Protein AF-A0A7S3RLV8-F1 (afdb_monomer_lite)

pLDDT: mean 79.57, std 14.49, range [38.06, 97.38]

Organism: NCBI:txid141414

InterPro domains:
  IPR050710 Band 7/mec-2 domain-containing protein [PTHR43327] (5-121)

Structure (mmCIF, N/CA/C/O backbone):
data_AF-A0A7S3RLV8-F1
#
_entry.id   AF-A0A7S3RLV8-F1
#
loop_
_atom_site.group_PDB
_atom_site.id
_atom_site.type_symbol
_atom_site.label_atom_id
_atom_site.label_alt_id
_atom_site.label_comp_id
_atom_site.label_asym_id
_atom_site.label_entity_id
_atom_site.label_seq_id
_atom_site.pdbx_PDB_ins_code
_atom_site.Cartn_x
_atom_site.Cartn_y
_atom_site.Cartn_z
_atom_site.occupancy
_atom_site.B_iso_or_equiv
_atom_site.auth_seq_id
_atom_site.auth_comp_id
_atom_site.auth_asym_id
_atom_site.auth_atom_id
_atom_site.pdbx_PDB_model_num
ATOM 1 N N . ASN A 1 1 ? -29.938 -1.959 51.875 1.00 69.19 1 ASN A N 1
ATOM 2 C CA . ASN A 1 1 ? -28.549 -1.461 51.739 1.00 69.19 1 ASN A CA 1
ATOM 3 C C . ASN A 1 1 ? -28.350 -0.875 50.331 1.00 69.19 1 ASN A C 1
ATOM 5 O O . ASN A 1 1 ? -27.543 -1.362 49.550 1.00 69.19 1 ASN A O 1
ATOM 9 N N . GLU A 1 2 ? -29.148 0.140 49.977 1.00 79.69 2 GLU A N 1
ATOM 10 C CA . GLU A 1 2 ? -29.316 0.621 48.589 1.00 79.69 2 GLU A CA 1
ATOM 11 C C . GLU A 1 2 ? -28.156 1.520 48.124 1.00 79.69 2 GLU A C 1
ATOM 13 O O . GLU A 1 2 ? -27.741 1.474 46.970 1.00 79.69 2 GLU A O 1
ATOM 18 N N . ILE A 1 3 ? -27.542 2.260 49.051 1.00 81.81 3 ILE A N 1
ATOM 19 C CA . ILE A 1 3 ? -26.405 3.157 48.784 1.00 81.81 3 ILE A CA 1
ATOM 20 C C . ILE A 1 3 ? -25.190 2.381 48.247 1.00 81.81 3 ILE A C 1
ATOM 22 O O . ILE A 1 3 ? -24.534 2.815 47.301 1.00 81.81 3 ILE A O 1
ATOM 26 N N . ASN A 1 4 ? -24.921 1.195 48.798 1.00 87.38 4 ASN A N 1
ATOM 27 C CA . ASN A 1 4 ? -23.819 0.343 48.342 1.00 87.38 4 ASN A CA 1
ATOM 28 C C . ASN A 1 4 ? -24.072 -0.242 46.947 1.00 87.38 4 ASN A C 1
ATOM 30 O O . ASN A 1 4 ? -23.134 -0.410 46.169 1.00 87.38 4 ASN A O 1
ATOM 34 N N . LYS A 1 5 ? -25.337 -0.514 46.608 1.00 89.94 5 LYS A N 1
ATOM 35 C CA . LYS A 1 5 ? -25.733 -0.969 45.272 1.00 89.94 5 LYS A CA 1
ATOM 36 C C . LYS A 1 5 ? -25.538 0.142 44.238 1.00 89.94 5 LYS A C 1
ATOM 38 O O . LYS A 1 5 ? -24.940 -0.107 43.197 1.00 89.94 5 LYS A O 1
ATOM 43 N N . GLN A 1 6 ? -25.958 1.369 44.553 1.00 88.25 6 GLN A N 1
ATOM 44 C CA . GLN A 1 6 ? -25.786 2.529 43.670 1.00 88.25 6 GLN A CA 1
ATOM 45 C C . GLN A 1 6 ? -24.309 2.894 43.455 1.00 88.25 6 GLN A C 1
ATOM 47 O O . GLN A 1 6 ? -23.911 3.158 42.322 1.00 88.25 6 GLN A O 1
ATOM 52 N N . LYS A 1 7 ? -23.466 2.827 44.500 1.00 89.44 7 LYS A N 1
ATOM 53 C CA . LYS A 1 7 ? -22.007 2.989 44.347 1.00 89.44 7 LYS A CA 1
ATOM 54 C C . LYS A 1 7 ? -21.417 1.965 43.375 1.00 89.44 7 LYS A C 1
ATOM 56 O O . LYS A 1 7 ? -20.760 2.353 42.420 1.00 89.44 7 LYS A O 1
ATOM 61 N N . ARG A 1 8 ? -21.732 0.678 43.553 1.00 91.06 8 ARG A N 1
ATOM 62 C CA . ARG A 1 8 ? -21.245 -0.388 42.661 1.00 91.06 8 ARG A CA 1
ATOM 63 C C . ARG A 1 8 ? -21.702 -0.217 41.215 1.00 91.06 8 ARG A C 1
ATOM 65 O O . ARG A 1 8 ? -20.917 -0.462 40.308 1.00 91.06 8 ARG A O 1
ATOM 72 N N . LEU A 1 9 ? -22.950 0.197 40.996 1.00 90.94 9 LEU A N 1
ATOM 73 C CA . LEU A 1 9 ? -23.466 0.463 39.650 1.00 90.94 9 LEU A CA 1
ATOM 74 C C . LEU A 1 9 ? -22.737 1.634 38.986 1.00 90.94 9 LEU A C 1
ATOM 76 O O . LEU A 1 9 ? -22.396 1.546 37.810 1.00 90.94 9 LEU A O 1
ATOM 80 N N . ARG A 1 10 ? -22.453 2.703 39.738 1.00 91.06 10 ARG A N 1
ATOM 81 C CA . ARG A 1 10 ? -21.672 3.841 39.243 1.00 91.06 10 ARG A CA 1
ATOM 82 C C . ARG A 1 10 ? -20.247 3.428 38.884 1.00 91.06 10 ARG A C 1
ATOM 84 O O . ARG A 1 10 ? -19.782 3.768 37.802 1.00 91.06 10 ARG A O 1
ATOM 91 N N . ASP A 1 11 ? -19.584 2.678 39.758 1.00 93.81 11 ASP A N 1
ATOM 92 C CA . ASP A 1 11 ? -18.211 2.223 39.527 1.00 93.81 11 ASP A CA 1
ATOM 93 C C . ASP A 1 11 ? -18.140 1.281 38.315 1.00 93.81 11 ASP A C 1
ATOM 95 O O . ASP A 1 11 ? -17.263 1.423 37.466 1.00 93.81 11 ASP A O 1
ATOM 99 N N . ALA A 1 12 ? -19.114 0.374 38.171 1.00 92.62 12 ALA A N 1
ATOM 100 C CA . ALA A 1 12 ? -19.235 -0.490 36.999 1.00 92.62 12 ALA A CA 1
ATOM 101 C C . ALA A 1 12 ? -19.467 0.305 35.704 1.00 92.62 12 ALA A C 1
ATOM 103 O O . ALA A 1 12 ? -18.864 -0.012 34.681 1.00 92.62 12 ALA A O 1
ATOM 104 N N . ALA A 1 13 ? -20.298 1.351 35.740 1.00 93.88 13 ALA A N 1
ATOM 105 C CA . ALA A 1 13 ? -20.545 2.209 34.583 1.00 93.88 13 ALA A CA 1
ATOM 106 C C . ALA A 1 13 ? -19.296 3.008 34.171 1.00 93.88 13 ALA A C 1
ATOM 108 O O . ALA A 1 13 ? -19.017 3.131 32.980 1.00 93.88 13 ALA A O 1
ATOM 109 N N . ILE A 1 14 ? -18.524 3.509 35.141 1.00 94.00 14 ILE A N 1
ATOM 110 C CA . ILE A 1 14 ? -17.258 4.212 34.880 1.00 94.00 14 ILE A CA 1
ATOM 111 C C . ILE A 1 14 ? -16.240 3.254 34.256 1.00 94.00 14 ILE A C 1
ATOM 113 O O . ILE A 1 14 ? -15.676 3.572 33.212 1.00 94.00 14 ILE A O 1
ATOM 117 N N . MET A 1 15 ? -16.069 2.059 34.832 1.00 94.25 15 MET A N 1
ATOM 118 C CA . MET A 1 15 ? -15.165 1.043 34.282 1.00 94.25 15 MET A CA 1
ATOM 119 C C . MET A 1 15 ? -15.573 0.609 32.869 1.00 94.25 15 MET A C 1
ATOM 121 O O . MET A 1 15 ? -14.717 0.454 32.003 1.00 94.25 15 MET A O 1
ATOM 125 N N . ALA A 1 16 ? -16.874 0.448 32.607 1.00 94.44 16 ALA A N 1
ATOM 126 C CA . ALA A 1 16 ? -17.370 0.116 31.274 1.00 94.44 16 ALA A CA 1
ATOM 127 C C . ALA A 1 16 ? -17.083 1.233 30.255 1.00 94.44 16 ALA A C 1
ATOM 129 O O . ALA A 1 16 ? -16.656 0.949 29.136 1.00 94.44 16 ALA A O 1
ATOM 130 N N . ALA A 1 17 ? -17.264 2.499 30.642 1.00 95.31 17 ALA A N 1
ATOM 131 C CA . ALA A 1 17 ? -16.965 3.641 29.782 1.00 95.31 17 ALA A CA 1
ATOM 132 C C . ALA A 1 17 ? -15.458 3.783 29.498 1.00 95.31 17 ALA A C 1
ATOM 134 O O . ALA A 1 17 ? -15.066 4.062 28.364 1.00 95.31 17 ALA A O 1
ATOM 135 N N . GLU A 1 18 ? -14.603 3.555 30.498 1.00 95.56 18 GLU A N 1
ATOM 136 C CA . GLU A 1 18 ? -13.148 3.534 30.310 1.00 95.56 18 GLU A CA 1
ATOM 137 C C . GLU A 1 18 ? -12.706 2.385 29.403 1.00 95.56 18 GLU A C 1
ATOM 139 O O . GLU A 1 18 ? -11.891 2.602 28.505 1.00 95.56 18 GLU A O 1
ATOM 144 N N . ALA A 1 19 ? -13.276 1.191 29.576 1.00 96.12 19 ALA A N 1
ATOM 145 C CA . ALA A 1 19 ? -12.991 0.049 28.715 1.00 96.12 19 ALA A CA 1
ATOM 146 C C . ALA A 1 19 ? -13.360 0.334 27.250 1.00 96.12 19 ALA A C 1
ATOM 148 O O . ALA A 1 19 ? -12.565 0.054 26.351 1.00 96.12 19 ALA A O 1
ATOM 149 N N . GLU A 1 20 ? -14.522 0.947 27.003 1.00 96.25 20 GLU A N 1
ATOM 150 C CA . GLU A 1 20 ? -14.938 1.313 25.646 1.00 96.25 20 GLU A CA 1
ATOM 151 C C . GLU A 1 20 ? -14.018 2.380 25.042 1.00 96.25 20 GLU A C 1
ATOM 153 O O . GLU A 1 20 ? -13.585 2.253 23.896 1.00 96.25 20 GLU A O 1
ATOM 158 N N . LYS A 1 21 ? -13.621 3.388 25.829 1.00 96.88 21 LYS A N 1
ATOM 159 C CA . LYS A 1 21 ? -12.638 4.388 25.390 1.00 96.88 21 LYS A CA 1
ATOM 160 C C . LYS A 1 21 ? -11.320 3.731 24.980 1.00 96.88 21 LYS A C 1
ATOM 162 O O . LYS A 1 21 ? -10.793 4.042 23.914 1.00 96.88 21 LYS A O 1
ATOM 167 N N . VAL A 1 22 ? -10.789 2.827 25.805 1.00 96.81 22 VAL A N 1
ATOM 168 C CA . VAL A 1 22 ? -9.541 2.109 25.503 1.00 96.81 22 VAL A CA 1
ATOM 169 C C . VAL A 1 22 ? -9.690 1.292 24.225 1.00 96.81 22 VAL A C 1
ATOM 171 O O . VAL A 1 22 ? -8.807 1.338 23.373 1.00 96.81 22 VAL A O 1
ATOM 174 N N . LYS A 1 23 ? -10.813 0.591 24.052 1.00 97.12 23 LYS A N 1
ATOM 175 C CA . LYS A 1 23 ? -11.088 -0.203 22.853 1.00 97.12 23 LYS A CA 1
ATOM 176 C C . LYS A 1 23 ? -11.096 0.653 21.585 1.00 97.12 23 LYS A C 1
ATOM 178 O O . LYS A 1 23 ? -10.454 0.281 20.607 1.00 97.12 23 LYS A O 1
ATOM 183 N N . VAL A 1 24 ? -11.770 1.804 21.610 1.00 97.38 24 VAL A N 1
ATOM 184 C CA . VAL A 1 24 ? -11.824 2.731 20.469 1.00 97.38 24 VAL A CA 1
ATOM 185 C C . VAL A 1 24 ? -10.442 3.297 20.147 1.00 97.38 24 VAL A C 1
ATOM 187 O O . VAL A 1 24 ? -10.034 3.279 18.988 1.00 97.38 24 VAL A O 1
ATOM 190 N N . VAL A 1 25 ? -9.693 3.746 21.159 1.00 97.12 25 VAL A N 1
ATOM 191 C CA . VAL A 1 25 ? -8.335 4.279 20.960 1.00 97.12 25 VAL A CA 1
ATOM 192 C C . VAL A 1 25 ? -7.413 3.207 20.386 1.00 97.12 25 VAL A C 1
ATOM 194 O O . VAL A 1 25 ? -6.731 3.459 19.399 1.00 97.12 25 VAL A O 1
ATOM 197 N N . LYS A 1 26 ? -7.444 1.988 20.931 1.00 96.69 26 LYS A N 1
ATOM 198 C CA . LYS A 1 26 ? -6.609 0.882 20.445 1.00 96.69 26 LYS A CA 1
ATOM 199 C C . LYS A 1 26 ? -6.968 0.454 19.027 1.00 96.69 26 LYS A C 1
ATOM 201 O O . LYS A 1 26 ? -6.074 0.135 18.253 1.00 96.69 26 LYS A O 1
ATOM 206 N N . ALA A 1 27 ? -8.250 0.476 18.669 1.00 96.50 27 ALA A N 1
ATOM 207 C CA . ALA A 1 27 ? -8.674 0.218 17.298 1.00 96.50 27 ALA A CA 1
ATOM 208 C C . ALA A 1 27 ? -8.160 1.298 16.330 1.00 96.50 27 ALA A C 1
ATOM 210 O O . ALA A 1 27 ? -7.702 0.968 15.239 1.00 96.50 27 ALA A O 1
ATOM 211 N N . ALA A 1 28 ? -8.196 2.572 16.733 1.00 96.25 28 ALA A N 1
ATOM 212 C CA . ALA A 1 28 ? -7.679 3.676 15.928 1.00 96.25 28 ALA A CA 1
ATOM 213 C C . ALA A 1 28 ? -6.149 3.624 15.774 1.00 96.25 28 ALA A C 1
ATOM 215 O O . ALA A 1 28 ? -5.649 3.801 14.666 1.00 96.25 28 ALA A O 1
ATOM 216 N N . GLU A 1 29 ? -5.418 3.327 16.852 1.00 96.56 29 GLU A N 1
ATOM 217 C CA . GLU A 1 29 ? -3.965 3.105 16.819 1.00 96.56 29 GLU A CA 1
ATOM 218 C C . GLU A 1 29 ? -3.612 1.948 15.876 1.00 96.56 29 GLU A C 1
ATOM 220 O O . GLU A 1 29 ? -2.813 2.123 14.963 1.00 96.56 29 GLU A O 1
ATOM 225 N N . ALA A 1 30 ? -4.287 0.802 16.011 1.00 97.31 30 ALA A N 1
ATOM 226 C CA . ALA A 1 30 ? -4.057 -0.347 15.139 1.00 97.31 30 ALA A CA 1
ATOM 227 C C . ALA A 1 30 ? -4.351 -0.038 13.661 1.00 97.31 30 ALA A C 1
ATOM 229 O O . ALA A 1 30 ? -3.635 -0.508 12.778 1.00 97.31 30 ALA A O 1
ATOM 230 N N . ALA A 1 31 ? -5.386 0.758 13.374 1.00 95.81 31 ALA A N 1
ATOM 231 C CA . ALA A 1 31 ? -5.695 1.188 12.013 1.00 95.81 31 ALA A CA 1
ATOM 232 C C . ALA A 1 31 ? -4.619 2.129 11.442 1.00 95.81 31 ALA A C 1
ATOM 234 O O . ALA A 1 31 ? -4.264 2.006 10.269 1.00 95.81 31 ALA A O 1
ATOM 235 N N . ALA A 1 32 ? -4.083 3.040 12.260 1.00 96.62 32 ALA A N 1
ATOM 236 C CA . ALA A 1 32 ? -2.997 3.932 11.863 1.00 96.62 32 ALA A CA 1
ATOM 237 C C . ALA A 1 32 ? -1.700 3.154 11.588 1.00 96.62 32 ALA A C 1
ATOM 239 O O . ALA A 1 32 ? -1.097 3.332 10.528 1.00 96.62 32 ALA A O 1
ATOM 240 N N . ASP A 1 33 ? -1.330 2.235 12.481 1.00 96.56 33 ASP A N 1
ATOM 241 C CA . ASP A 1 33 ? -0.153 1.376 12.323 1.00 96.56 33 ASP A CA 1
ATOM 242 C C . ASP A 1 33 ? -0.274 0.494 11.074 1.00 96.56 33 ASP A C 1
ATOM 244 O O . ASP A 1 33 ? 0.670 0.370 10.290 1.00 96.56 33 ASP A O 1
ATOM 248 N N . ALA A 1 34 ? -1.458 -0.080 10.834 1.00 95.75 34 ALA A N 1
ATOM 249 C CA . ALA A 1 34 ? -1.722 -0.871 9.637 1.00 95.75 34 ALA A CA 1
ATOM 250 C C . ALA A 1 34 ? -1.572 -0.038 8.353 1.00 95.75 34 ALA A C 1
ATOM 252 O O . ALA A 1 34 ? -0.938 -0.493 7.400 1.00 95.75 34 ALA A O 1
ATOM 253 N N . ALA A 1 35 ? -2.108 1.187 8.330 1.00 94.81 35 ALA A N 1
ATOM 254 C CA . ALA A 1 35 ? -1.976 2.090 7.189 1.00 94.81 35 ALA A CA 1
ATOM 255 C C . ALA A 1 35 ? -0.513 2.498 6.943 1.00 94.81 35 ALA A C 1
ATOM 257 O O . ALA A 1 35 ? -0.068 2.533 5.793 1.00 94.81 35 ALA A O 1
ATOM 258 N N . GLN A 1 36 ? 0.254 2.752 8.008 1.00 95.75 36 GLN A N 1
ATOM 259 C CA . GLN A 1 36 ? 1.682 3.045 7.905 1.00 95.75 36 GLN A CA 1
ATOM 260 C C . GLN A 1 36 ? 2.452 1.856 7.317 1.00 95.75 36 GLN A C 1
ATOM 262 O O . GLN A 1 36 ? 3.158 2.018 6.321 1.00 95.75 36 GLN A O 1
ATOM 267 N N . LEU A 1 37 ? 2.277 0.656 7.880 1.00 95.56 37 LEU A N 1
ATOM 268 C CA . LEU A 1 37 ? 2.932 -0.565 7.398 1.00 95.56 37 LEU A CA 1
ATOM 269 C C . LEU A 1 37 ? 2.573 -0.870 5.939 1.00 95.56 37 LEU A C 1
ATOM 271 O O . LEU A 1 37 ? 3.434 -1.268 5.152 1.00 95.56 37 LEU A O 1
ATOM 275 N N . GLN A 1 38 ? 1.316 -0.645 5.551 1.00 93.38 38 GLN A N 1
ATOM 276 C CA . GLN A 1 38 ? 0.881 -0.776 4.163 1.00 93.38 38 GLN A CA 1
ATOM 277 C C . GLN A 1 38 ? 1.607 0.224 3.252 1.00 93.38 38 GLN A C 1
ATOM 279 O O . GLN A 1 38 ? 2.102 -0.161 2.191 1.00 93.38 38 GLN A O 1
ATOM 284 N N . GLY A 1 39 ? 1.709 1.490 3.665 1.00 93.62 39 GLY A N 1
ATOM 285 C CA . GLY A 1 39 ? 2.438 2.522 2.928 1.00 93.62 39 GLY A CA 1
ATOM 286 C C . GLY A 1 39 ? 3.921 2.184 2.751 1.00 93.62 39 GLY A C 1
ATOM 287 O O . GLY A 1 39 ? 4.451 2.279 1.642 1.00 93.62 39 GLY A O 1
ATOM 288 N N . GLU A 1 40 ? 4.576 1.713 3.813 1.00 95.31 40 GLU A N 1
ATOM 289 C CA . GLU A 1 40 ? 5.964 1.242 3.774 1.00 95.31 40 GLU A CA 1
ATOM 290 C C . GLU A 1 40 ? 6.139 0.048 2.825 1.00 95.31 40 GLU A C 1
ATOM 292 O O . GLU A 1 40 ? 7.102 0.000 2.054 1.00 95.31 40 GLU A O 1
ATOM 297 N N . GLY A 1 41 ? 5.194 -0.896 2.839 1.00 93.94 41 GLY A N 1
ATOM 298 C CA . GLY A 1 41 ? 5.170 -2.039 1.930 1.00 93.94 41 GLY A CA 1
ATOM 299 C C . GLY A 1 41 ? 5.089 -1.614 0.464 1.00 93.94 41 GLY A C 1
ATOM 300 O O . GLY A 1 41 ? 5.901 -2.056 -0.350 1.00 93.94 41 GLY A O 1
ATOM 301 N N . ILE A 1 42 ? 4.176 -0.694 0.140 1.00 88.06 42 ILE A N 1
ATOM 302 C CA . ILE A 1 42 ? 4.013 -0.147 -1.216 1.00 88.06 42 ILE A CA 1
ATOM 303 C C . ILE A 1 42 ? 5.282 0.588 -1.659 1.00 88.06 42 ILE A C 1
ATOM 305 O O . ILE A 1 42 ? 5.753 0.392 -2.780 1.00 88.06 42 ILE A O 1
ATOM 309 N N . ALA A 1 43 ? 5.870 1.414 -0.793 1.00 86.38 43 ALA A N 1
ATOM 310 C CA . ALA A 1 43 ? 7.103 2.130 -1.110 1.00 86.38 43 ALA A CA 1
ATOM 311 C C . ALA A 1 43 ? 8.268 1.163 -1.380 1.00 86.38 43 ALA A C 1
ATOM 313 O O . ALA A 1 43 ? 9.007 1.328 -2.355 1.00 86.38 43 ALA A O 1
ATOM 314 N N . ARG A 1 44 ? 8.401 0.114 -0.558 1.00 92.69 44 ARG A N 1
ATOM 315 C CA . ARG A 1 44 ? 9.418 -0.930 -0.730 1.00 92.69 44 ARG A CA 1
ATOM 316 C C . ARG A 1 44 ? 9.214 -1.712 -2.025 1.00 92.69 44 ARG A C 1
ATOM 318 O O . ARG A 1 44 ? 10.180 -1.931 -2.751 1.00 92.69 44 ARG A O 1
ATOM 325 N N . GLN A 1 45 ? 7.972 -2.079 -2.338 1.00 88.88 45 GLN A N 1
ATOM 326 C CA . GLN A 1 45 ? 7.619 -2.745 -3.591 1.00 88.88 45 GLN A CA 1
ATOM 327 C C . GLN A 1 45 ? 7.979 -1.871 -4.798 1.00 88.88 45 GLN A C 1
ATOM 329 O O . GLN A 1 45 ? 8.656 -2.340 -5.708 1.00 88.88 45 GLN A O 1
ATOM 334 N N . ARG A 1 46 ? 7.592 -0.589 -4.791 1.00 87.56 46 ARG A N 1
ATOM 335 C CA . ARG A 1 46 ? 7.919 0.357 -5.871 1.00 87.56 46 ARG A CA 1
ATOM 336 C C . ARG A 1 46 ? 9.423 0.488 -6.081 1.00 87.56 46 ARG A C 1
ATOM 338 O O . ARG A 1 46 ? 9.876 0.479 -7.221 1.00 87.56 46 ARG A O 1
ATOM 345 N N . ARG A 1 47 ? 10.201 0.557 -4.996 1.00 88.56 47 ARG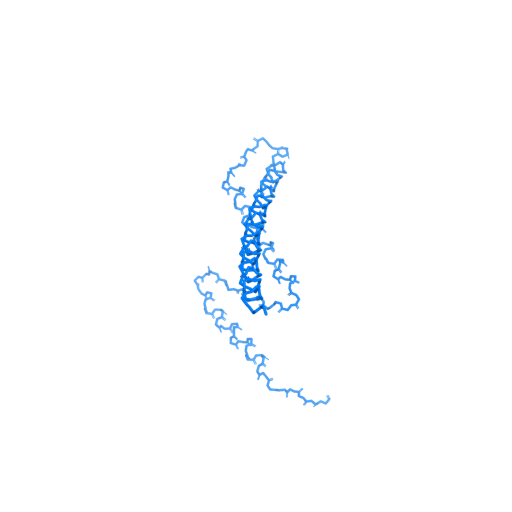 A N 1
ATOM 346 C CA . ARG A 1 47 ? 11.666 0.589 -5.077 1.00 88.56 47 ARG A CA 1
ATOM 347 C C . ARG A 1 47 ? 12.223 -0.674 -5.736 1.00 88.56 47 ARG A C 1
ATOM 349 O O . ARG A 1 47 ? 13.019 -0.559 -6.657 1.00 88.56 47 ARG A O 1
ATOM 356 N N . ALA A 1 48 ? 11.765 -1.853 -5.317 1.00 89.31 48 ALA A N 1
ATOM 357 C CA . ALA A 1 48 ? 12.204 -3.120 -5.901 1.00 89.31 48 ALA A CA 1
ATOM 358 C C . ALA A 1 48 ? 11.869 -3.227 -7.401 1.00 89.31 48 ALA A C 1
ATOM 360 O O . ALA A 1 48 ? 12.684 -3.725 -8.173 1.00 89.31 48 ALA A O 1
ATOM 361 N N . ILE A 1 49 ? 10.704 -2.717 -7.824 1.00 85.44 49 ILE A N 1
ATOM 362 C CA . ILE A 1 49 ? 10.324 -2.638 -9.244 1.00 85.44 49 ILE A CA 1
ATOM 363 C C . ILE A 1 49 ? 11.299 -1.736 -10.009 1.00 85.44 49 ILE A C 1
ATOM 365 O O . ILE A 1 49 ? 11.816 -2.142 -11.046 1.00 85.44 49 ILE A O 1
ATOM 369 N N . ILE A 1 50 ? 11.578 -0.534 -9.495 1.00 85.31 50 ILE A N 1
ATOM 370 C CA . ILE A 1 50 ? 12.508 0.420 -10.120 1.00 85.31 50 ILE A CA 1
ATOM 371 C C . ILE A 1 50 ? 13.915 -0.179 -10.240 1.00 85.31 50 ILE A C 1
ATOM 373 O O . ILE A 1 50 ? 14.511 -0.132 -11.316 1.00 85.31 50 ILE A O 1
ATOM 377 N N . ASP A 1 51 ? 14.427 -0.768 -9.159 1.00 87.38 51 ASP A N 1
ATOM 378 C CA . ASP A 1 51 ? 15.757 -1.380 -9.130 1.00 87.38 51 ASP A CA 1
ATOM 379 C C . ASP A 1 51 ? 15.840 -2.559 -10.119 1.00 87.38 51 ASP A C 1
ATOM 381 O O . ASP A 1 51 ? 16.805 -2.670 -10.878 1.00 87.38 51 ASP A O 1
ATOM 385 N N . GLY A 1 52 ? 14.792 -3.389 -10.188 1.00 87.19 52 GLY A N 1
ATOM 386 C CA . GLY A 1 52 ? 14.690 -4.492 -11.145 1.00 87.19 52 GLY A CA 1
ATOM 387 C C . GLY A 1 52 ? 14.623 -4.027 -12.603 1.00 87.19 52 GLY A C 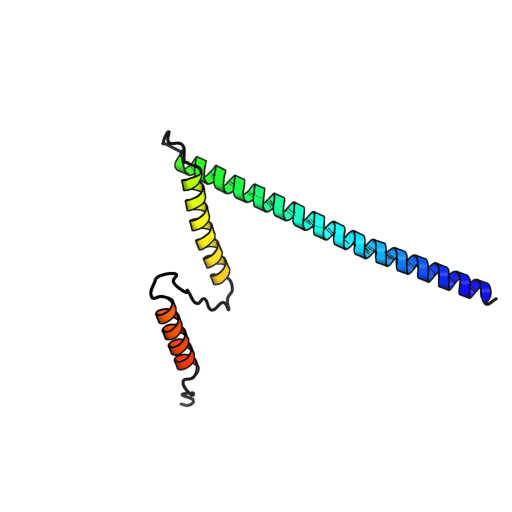1
ATOM 388 O O . GLY A 1 52 ? 15.301 -4.597 -13.460 1.00 87.19 52 GLY A O 1
ATOM 389 N N . LEU A 1 53 ? 13.862 -2.966 -12.895 1.00 82.50 53 LEU A N 1
ATOM 390 C CA . LEU A 1 53 ? 13.802 -2.361 -14.230 1.00 82.50 53 LEU A CA 1
ATOM 391 C C . LEU A 1 53 ? 15.161 -1.792 -14.643 1.00 82.50 53 LEU A C 1
ATOM 393 O O . LEU A 1 53 ? 15.610 -2.039 -15.762 1.00 82.50 53 LEU A O 1
ATOM 397 N N . ARG 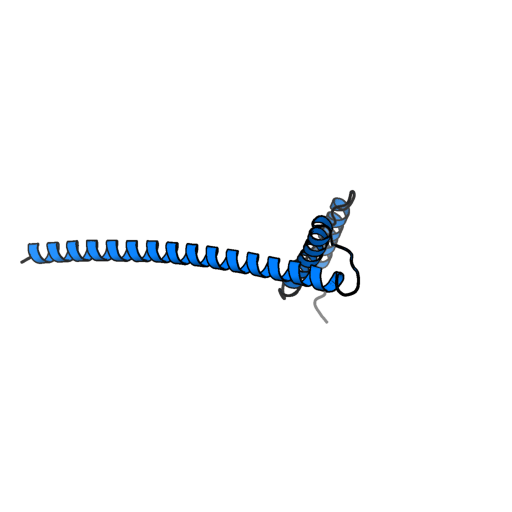A 1 54 ? 15.845 -1.089 -13.730 1.00 82.69 54 ARG A N 1
ATOM 398 C CA . ARG A 1 54 ? 17.193 -0.567 -13.973 1.00 82.69 54 ARG A CA 1
ATOM 399 C C . ARG A 1 54 ? 18.150 -1.705 -14.318 1.00 82.69 54 ARG A C 1
ATOM 401 O O . ARG A 1 54 ? 18.778 -1.645 -15.366 1.00 82.69 54 ARG A O 1
ATOM 408 N N . GLN A 1 55 ? 18.200 -2.752 -13.491 1.00 84.88 55 GLN A N 1
ATOM 409 C CA . GLN A 1 55 ? 19.078 -3.907 -13.700 1.00 84.88 55 GLN A CA 1
ATOM 410 C C . GLN A 1 55 ? 18.783 -4.660 -15.003 1.00 84.88 55 GLN A C 1
ATOM 412 O O . GLN A 1 55 ? 19.718 -5.134 -15.648 1.00 84.88 55 GLN A O 1
ATOM 417 N N . SER A 1 56 ? 17.506 -4.797 -15.372 1.00 82.38 56 SER A N 1
ATOM 418 C CA . SER A 1 56 ? 17.090 -5.547 -16.564 1.00 82.38 56 SER A CA 1
ATOM 419 C C . SER A 1 56 ? 17.533 -4.871 -17.860 1.00 82.38 56 SER A C 1
ATOM 421 O O . SER A 1 56 ? 17.820 -5.557 -18.835 1.00 82.38 56 SER A O 1
ATOM 423 N N . ILE A 1 57 ? 17.595 -3.537 -17.875 1.00 76.44 57 ILE A N 1
ATOM 424 C CA . ILE A 1 57 ? 17.936 -2.762 -19.073 1.00 76.44 57 ILE A CA 1
ATOM 425 C C . ILE A 1 57 ? 19.437 -2.448 -19.133 1.00 76.44 57 ILE A C 1
ATOM 427 O O . ILE A 1 57 ? 20.003 -2.448 -20.219 1.00 76.44 57 ILE A O 1
ATOM 431 N N . THR A 1 58 ? 20.100 -2.227 -17.991 1.00 76.88 58 THR A N 1
ATOM 432 C CA . THR A 1 58 ? 21.561 -2.021 -17.937 1.00 76.88 58 THR A CA 1
ATOM 433 C C . THR A 1 58 ? 22.353 -3.327 -18.066 1.00 76.88 58 THR A C 1
ATOM 435 O O . THR A 1 58 ? 23.579 -3.307 -18.181 1.00 76.88 58 THR A O 1
ATOM 438 N N . HIS A 1 59 ? 21.688 -4.489 -18.046 1.00 70.50 59 HIS A N 1
ATOM 439 C CA . HIS A 1 59 ? 22.334 -5.774 -18.309 1.00 70.50 59 HIS A CA 1
ATOM 440 C C . HIS A 1 59 ? 22.806 -5.847 -19.770 1.00 70.50 59 HIS A C 1
ATOM 442 O O . HIS A 1 59 ? 22.052 -6.204 -20.669 1.00 70.50 59 HIS A O 1
ATOM 448 N N . GLY A 1 60 ? 24.081 -5.525 -19.998 1.00 66.75 60 GLY A N 1
ATOM 449 C CA . GLY A 1 60 ? 24.734 -5.620 -21.309 1.00 66.75 60 GLY A CA 1
ATOM 450 C C . GLY A 1 60 ? 24.994 -4.283 -22.009 1.00 66.75 60 GLY A C 1
ATOM 451 O O . GLY A 1 60 ? 25.647 -4.275 -23.050 1.00 66.75 60 GLY A O 1
ATOM 452 N N . SER A 1 61 ? 24.563 -3.161 -21.432 1.00 64.75 61 SER A N 1
ATOM 453 C CA . SER A 1 61 ? 24.845 -1.806 -21.919 1.00 64.75 61 SER A CA 1
ATOM 454 C C . SER A 1 61 ? 25.296 -0.915 -20.758 1.00 64.75 61 SER A C 1
ATOM 456 O O . SER A 1 61 ? 24.732 -0.941 -19.670 1.00 64.75 61 SER A O 1
ATOM 458 N N . ASN A 1 62 ? 26.328 -0.099 -20.979 1.00 64.31 62 ASN A N 1
ATOM 459 C CA . ASN A 1 62 ? 26.859 0.826 -19.966 1.00 64.31 62 ASN A CA 1
ATOM 460 C C . ASN A 1 62 ? 26.017 2.120 -19.859 1.00 64.31 62 ASN A C 1
ATOM 462 O O . ASN A 1 62 ? 26.527 3.169 -19.473 1.00 64.31 62 ASN A O 1
ATOM 466 N N . GLU A 1 63 ? 24.750 2.067 -20.280 1.00 69.50 63 GLU A N 1
ATOM 467 C CA . GLU A 1 63 ? 23.842 3.212 -20.315 1.00 69.50 63 GLU A CA 1
ATOM 468 C C . GLU A 1 63 ? 23.139 3.376 -18.969 1.00 69.50 63 GLU A C 1
ATOM 470 O O . GLU A 1 63 ? 22.411 2.494 -18.523 1.00 69.50 63 GLU A O 1
ATOM 475 N N . GLU A 1 64 ? 23.305 4.529 -18.325 1.00 68.56 64 GLU A N 1
ATOM 476 C CA . GLU A 1 64 ? 22.474 4.889 -17.179 1.00 68.56 64 GLU A CA 1
ATOM 477 C C . GLU A 1 64 ? 21.099 5.377 -17.654 1.00 68.56 64 GLU A C 1
ATOM 479 O O . GLU A 1 64 ? 20.989 6.335 -18.420 1.00 68.56 64 GLU A O 1
ATOM 484 N N . LEU A 1 65 ? 20.027 4.732 -17.184 1.00 70.94 65 LEU A N 1
ATOM 485 C CA . LEU A 1 65 ? 18.671 5.236 -17.394 1.00 70.94 65 LEU A CA 1
ATOM 486 C C . LEU A 1 65 ? 18.437 6.508 -16.586 1.00 70.94 65 LEU A C 1
ATOM 488 O O . LEU A 1 65 ? 18.650 6.526 -15.372 1.00 70.94 65 LEU A O 1
ATOM 492 N N . SER A 1 66 ? 17.907 7.533 -17.251 1.00 80.94 66 SER A N 1
ATOM 493 C CA . SER A 1 66 ? 17.423 8.727 -16.568 1.00 80.94 66 SER A CA 1
ATOM 494 C C . SER A 1 66 ? 16.169 8.416 -15.744 1.00 80.94 66 SER A C 1
ATOM 496 O O . SER A 1 66 ? 15.358 7.544 -16.083 1.00 80.94 66 SER A O 1
ATOM 498 N N . THR A 1 67 ? 15.990 9.161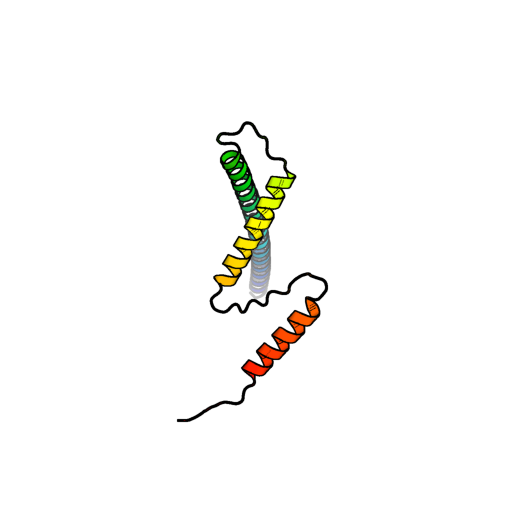 -14.655 1.00 80.69 67 THR A N 1
ATOM 499 C CA . THR A 1 67 ? 14.824 9.049 -13.771 1.00 80.69 67 THR A CA 1
ATOM 500 C C . THR A 1 67 ? 13.512 9.315 -14.517 1.00 80.69 67 THR A C 1
ATOM 502 O O . THR A 1 67 ? 12.498 8.685 -14.206 1.00 80.69 67 THR A O 1
ATOM 505 N N . GLU A 1 68 ? 13.511 10.191 -15.532 1.00 83.81 68 GLU A N 1
ATOM 506 C CA . GLU A 1 68 ? 12.323 10.454 -16.355 1.00 83.81 68 GLU A CA 1
ATOM 507 C C . GLU A 1 68 ? 11.869 9.199 -17.105 1.00 83.81 68 GLU A C 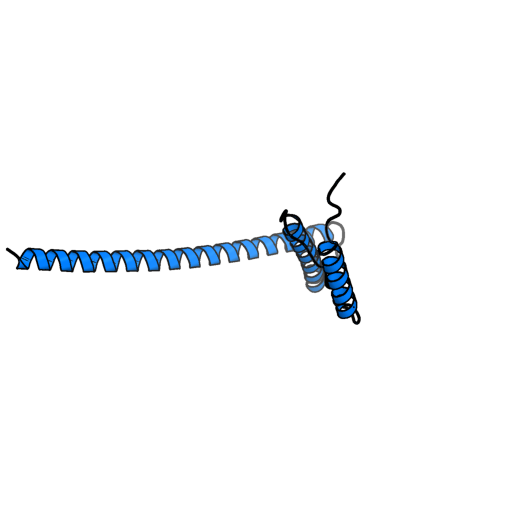1
ATOM 509 O O . GLU A 1 68 ? 10.687 8.861 -17.073 1.00 83.81 68 GLU A O 1
ATOM 514 N N . LYS A 1 69 ? 12.801 8.460 -17.717 1.00 80.62 69 LYS A N 1
ATOM 515 C CA . LYS A 1 69 ? 12.467 7.273 -18.516 1.00 80.62 69 LYS A CA 1
ATOM 516 C C . LYS A 1 69 ? 11.981 6.105 -17.659 1.00 80.62 69 LYS A C 1
ATOM 518 O O . LYS A 1 69 ? 11.077 5.373 -18.056 1.00 80.62 69 LYS A O 1
ATOM 523 N N . ILE A 1 70 ? 12.530 5.963 -16.452 1.00 83.25 70 ILE A N 1
ATOM 524 C CA . ILE A 1 70 ? 12.024 5.008 -15.453 1.00 83.25 70 ILE A CA 1
ATOM 525 C C . ILE A 1 70 ? 10.595 5.380 -15.044 1.00 83.25 70 ILE A C 1
ATOM 527 O O . ILE A 1 70 ? 9.729 4.511 -14.962 1.00 83.25 70 ILE A O 1
ATOM 531 N N . SER A 1 71 ? 10.340 6.669 -14.814 1.00 85.12 71 SER A N 1
ATOM 532 C CA . SER A 1 71 ? 9.018 7.163 -14.417 1.00 85.12 71 SER A CA 1
ATOM 533 C C . SER A 1 71 ? 7.977 6.941 -15.518 1.00 85.12 71 SER A C 1
ATOM 535 O O . SER A 1 71 ? 6.856 6.529 -15.229 1.00 85.12 71 SER A O 1
ATOM 537 N N . GLU A 1 72 ? 8.355 7.140 -16.781 1.00 85.44 72 GLU A N 1
ATOM 538 C CA . GLU A 1 72 ? 7.505 6.860 -17.942 1.00 85.44 72 GLU A CA 1
ATOM 539 C C . GLU A 1 72 ? 7.151 5.369 -18.051 1.00 85.44 72 GLU A C 1
ATOM 541 O O . GLU A 1 72 ? 5.975 5.014 -18.145 1.00 85.44 72 GLU A O 1
ATOM 546 N N . LEU A 1 73 ? 8.142 4.476 -17.950 1.00 83.31 73 LEU A N 1
ATOM 547 C CA . LEU A 1 73 ? 7.907 3.026 -17.953 1.00 83.31 73 LEU A CA 1
ATOM 548 C C . LEU A 1 73 ? 7.020 2.576 -16.783 1.00 83.31 73 LEU A C 1
ATOM 550 O O . LEU A 1 73 ? 6.177 1.686 -16.941 1.00 83.31 73 LEU A O 1
ATOM 554 N N . LEU A 1 74 ? 7.173 3.204 -15.615 1.00 85.06 74 LEU A N 1
ATOM 555 C CA . LEU A 1 74 ? 6.354 2.925 -14.439 1.00 85.06 74 LEU A CA 1
ATOM 556 C C . LEU A 1 74 ? 4.899 3.359 -14.655 1.00 85.06 74 LEU A C 1
ATOM 558 O O . LEU A 1 74 ? 3.991 2.604 -14.314 1.00 85.06 74 LEU A O 1
ATOM 562 N N . LEU A 1 75 ? 4.662 4.521 -15.270 1.00 86.81 75 LEU A N 1
ATOM 563 C CA . LEU A 1 75 ? 3.316 4.986 -15.626 1.00 86.81 75 LEU A CA 1
ATOM 564 C C . LEU A 1 75 ? 2.633 4.049 -16.625 1.00 86.81 75 LEU A C 1
ATOM 566 O O . LEU A 1 75 ? 1.463 3.710 -16.446 1.00 86.81 75 LEU A O 1
ATOM 570 N N . VAL A 1 76 ? 3.366 3.584 -17.639 1.00 85.50 76 VAL A N 1
ATOM 571 C CA . VAL A 1 76 ? 2.853 2.603 -18.605 1.00 85.50 76 VAL A CA 1
ATOM 572 C C . VAL A 1 76 ? 2.501 1.288 -17.907 1.00 85.50 76 VAL A C 1
ATOM 574 O O . VAL A 1 76 ? 1.418 0.743 -18.117 1.00 85.50 76 VAL A O 1
ATOM 577 N N . THR A 1 77 ? 3.373 0.796 -17.025 1.00 82.88 77 THR A N 1
ATOM 578 C CA . THR A 1 77 ? 3.113 -0.426 -16.248 1.00 82.88 77 THR A CA 1
ATOM 579 C C . THR A 1 77 ? 1.877 -0.262 -15.361 1.00 82.88 77 THR A C 1
ATOM 581 O O . THR A 1 77 ? 0.984 -1.107 -15.394 1.00 82.88 77 THR A O 1
ATOM 584 N N . GLN A 1 78 ? 1.761 0.863 -14.650 1.00 84.50 78 GLN A N 1
ATOM 585 C CA . GLN A 1 78 ? 0.606 1.167 -13.802 1.00 84.50 78 GLN A CA 1
ATOM 586 C C . GLN A 1 78 ? -0.695 1.242 -14.608 1.00 84.50 78 GLN A C 1
ATOM 588 O O . GLN A 1 78 ? -1.740 0.795 -14.131 1.00 84.50 78 GLN A O 1
ATOM 593 N N . TYR A 1 79 ? -0.652 1.786 -15.825 1.00 84.88 79 TYR A N 1
ATOM 594 C CA . TYR A 1 79 ? -1.800 1.807 -16.728 1.00 84.88 79 TYR A CA 1
ATOM 595 C C . TYR A 1 79 ? -2.284 0.383 -17.046 1.00 84.88 79 TYR A C 1
ATOM 597 O O . TYR A 1 79 ? -3.469 0.085 -16.885 1.00 84.88 79 TYR A O 1
ATOM 605 N N . PHE A 1 80 ? -1.372 -0.525 -17.406 1.00 82.69 80 PHE A N 1
ATOM 606 C CA . PHE A 1 80 ? -1.715 -1.925 -17.675 1.00 82.69 80 PHE A CA 1
ATOM 607 C C . PHE A 1 80 ? -2.181 -2.688 -16.435 1.00 82.69 80 PHE A C 1
ATOM 609 O O . PHE A 1 80 ? -3.147 -3.444 -16.530 1.00 82.69 80 PHE A O 1
ATOM 616 N N . GLU A 1 81 ? -1.552 -2.484 -15.276 1.00 82.94 81 GLU A N 1
ATOM 617 C CA . GLU A 1 81 ? -2.004 -3.085 -14.015 1.00 82.94 81 GLU A CA 1
ATOM 618 C C . GLU A 1 81 ? -3.421 -2.635 -13.667 1.00 82.94 81 GLU A C 1
ATOM 620 O O . GLU A 1 81 ? -4.270 -3.466 -13.358 1.00 82.94 81 GLU A O 1
ATOM 625 N N . THR A 1 82 ? -3.713 -1.343 -13.827 1.00 85.12 82 THR A N 1
ATOM 626 C CA . THR A 1 82 ? -5.054 -0.795 -13.589 1.00 85.12 82 THR A CA 1
ATOM 627 C C . THR A 1 82 ? -6.070 -1.422 -14.542 1.00 85.12 82 THR A C 1
ATOM 629 O O . THR A 1 82 ? -7.135 -1.857 -14.112 1.00 85.12 82 THR A O 1
ATOM 632 N N . MET A 1 83 ? -5.742 -1.537 -15.833 1.00 82.50 83 MET A N 1
ATOM 633 C CA . MET A 1 83 ? -6.615 -2.215 -16.795 1.00 82.50 83 MET A CA 1
ATOM 634 C C . MET A 1 83 ? -6.828 -3.690 -16.449 1.00 82.50 83 MET A C 1
ATOM 636 O O . MET A 1 83 ? -7.952 -4.178 -16.556 1.00 82.50 83 MET A O 1
ATOM 640 N N . ARG A 1 84 ? -5.779 -4.402 -16.019 1.00 83.31 84 ARG A N 1
ATOM 641 C CA . ARG A 1 84 ? -5.876 -5.802 -15.591 1.00 83.31 84 ARG A CA 1
ATOM 642 C C . ARG A 1 84 ? -6.790 -5.939 -14.380 1.00 83.31 84 ARG A C 1
ATOM 644 O O . ARG A 1 84 ? -7.636 -6.826 -14.369 1.00 83.31 84 ARG A O 1
ATOM 651 N N . ASP A 1 85 ? -6.635 -5.076 -13.385 1.00 84.38 85 ASP A N 1
ATOM 652 C CA . ASP A 1 85 ? -7.415 -5.130 -12.150 1.00 84.38 85 ASP A CA 1
ATOM 653 C C . ASP A 1 85 ? -8.896 -4.820 -12.415 1.00 84.38 85 ASP A C 1
ATOM 655 O O . ASP A 1 85 ? -9.778 -5.488 -11.875 1.00 84.38 85 ASP A O 1
ATOM 659 N N . ILE A 1 86 ? -9.177 -3.879 -13.322 1.00 82.19 86 ILE A N 1
ATOM 660 C CA . ILE A 1 86 ? -10.537 -3.620 -13.803 1.00 82.19 86 ILE A CA 1
ATOM 661 C C . ILE A 1 86 ? -11.082 -4.839 -14.568 1.00 82.19 86 ILE A C 1
ATOM 663 O O . ILE A 1 86 ? -12.206 -5.265 -14.318 1.00 82.19 86 ILE A O 1
ATOM 667 N N . ALA A 1 87 ? -10.299 -5.437 -15.471 1.00 79.50 87 ALA A N 1
ATOM 668 C CA . ALA A 1 87 ? -10.718 -6.609 -16.245 1.00 79.50 87 ALA A CA 1
ATOM 669 C C . ALA A 1 87 ? -10.938 -7.862 -15.375 1.00 79.50 87 ALA A C 1
ATOM 671 O O . ALA A 1 87 ? -11.783 -8.699 -15.692 1.00 79.50 87 ALA A O 1
ATOM 672 N N . ALA A 1 88 ? -10.205 -7.993 -14.267 1.00 81.62 88 ALA A N 1
ATOM 673 C CA . ALA A 1 88 ? -10.349 -9.093 -13.318 1.00 81.62 88 ALA A CA 1
ATOM 674 C C . ALA A 1 88 ? -11.672 -9.033 -12.533 1.00 81.62 88 ALA A C 1
ATOM 676 O O . ALA A 1 88 ? -12.135 -10.054 -12.019 1.00 81.62 88 ALA A O 1
ATOM 677 N N . GLN A 1 89 ? -12.320 -7.867 -12.455 1.00 81.50 89 GLN A N 1
ATOM 678 C CA . GLN A 1 89 ? -13.654 -7.753 -11.877 1.00 81.50 89 GLN A CA 1
ATOM 679 C C . GLN A 1 89 ? -14.690 -8.293 -12.873 1.00 81.50 89 GLN A C 1
ATOM 681 O O . GLN A 1 89 ? -15.090 -7.608 -13.809 1.00 81.50 89 GLN A O 1
ATOM 686 N N . SER A 1 90 ? -15.185 -9.516 -12.645 1.00 62.56 90 SER A N 1
ATOM 687 C CA . SER A 1 90 ? -16.074 -10.268 -13.559 1.00 62.56 90 SER A CA 1
ATOM 688 C C . SER A 1 90 ? -17.419 -9.603 -13.922 1.00 62.56 90 SER A C 1
ATOM 690 O O . SER A 1 90 ? -18.213 -10.198 -14.646 1.00 62.56 90 SER A O 1
ATOM 692 N N . LYS A 1 91 ? -17.712 -8.399 -13.414 1.00 69.31 91 LYS A N 1
ATOM 693 C CA . LYS A 1 91 ? -18.897 -7.586 -13.747 1.00 69.31 91 LYS A CA 1
ATOM 694 C C . LYS A 1 91 ? -18.555 -6.147 -14.169 1.00 69.31 91 LYS A C 1
ATOM 696 O O . LYS A 1 91 ? -19.461 -5.323 -14.260 1.00 69.31 91 LYS A O 1
ATOM 701 N N . ALA A 1 92 ? -17.281 -5.811 -14.380 1.00 62.22 92 ALA A N 1
ATOM 702 C CA . ALA A 1 92 ? -16.888 -4.459 -14.756 1.00 62.22 92 ALA A CA 1
ATOM 703 C C . ALA A 1 92 ? -17.211 -4.190 -16.232 1.00 62.22 92 ALA A C 1
ATOM 705 O O . ALA A 1 92 ? -16.695 -4.849 -17.132 1.00 62.22 92 ALA A O 1
ATOM 706 N N . GLN A 1 93 ? -18.061 -3.195 -16.482 1.00 63.59 93 GLN A N 1
ATOM 707 C CA . GLN A 1 93 ? -18.256 -2.619 -17.807 1.00 63.59 93 GLN A CA 1
ATOM 708 C C . GLN A 1 93 ? -17.350 -1.390 -17.915 1.00 63.59 93 GLN A C 1
ATOM 710 O O . GLN A 1 93 ? -17.578 -0.383 -17.248 1.00 63.59 93 GLN A O 1
ATOM 715 N N . VAL A 1 94 ? -16.288 -1.492 -18.712 1.00 67.75 94 VAL A N 1
ATOM 716 C CA . VAL A 1 94 ? -15.296 -0.419 -18.872 1.00 67.75 94 VAL A CA 1
ATOM 717 C C . VAL A 1 94 ? -15.639 0.396 -20.105 1.00 67.75 94 VAL A C 1
ATOM 719 O O . VAL A 1 94 ? -15.660 -0.137 -21.212 1.00 67.75 94 VAL A O 1
ATOM 722 N N . VAL A 1 95 ? -15.884 1.691 -19.922 1.00 67.25 95 VAL A N 1
ATOM 723 C CA . VAL A 1 95 ? -16.014 2.643 -21.029 1.00 67.25 95 VAL A CA 1
ATOM 724 C C . VAL A 1 95 ? -14.715 3.430 -21.107 1.00 67.25 95 VAL A C 1
ATOM 726 O O . VAL A 1 95 ? -14.431 4.259 -20.244 1.00 67.25 95 VAL A O 1
ATOM 729 N N . PHE A 1 96 ? -13.906 3.151 -22.128 1.00 69.31 96 PHE A N 1
ATOM 730 C CA . PHE A 1 96 ? -12.708 3.936 -22.403 1.00 69.31 96 PHE A CA 1
ATOM 731 C C . PHE A 1 96 ? -13.123 5.266 -23.027 1.00 69.31 96 PHE A C 1
ATOM 733 O O . PHE A 1 96 ? -13.642 5.302 -24.141 1.00 69.31 96 PHE A O 1
ATOM 740 N N . ILE A 1 97 ? -12.895 6.357 -22.300 1.00 69.88 97 ILE A N 1
ATOM 741 C CA . ILE A 1 97 ? -13.074 7.716 -22.804 1.00 69.88 97 ILE A CA 1
ATOM 742 C C . ILE A 1 97 ? -11.710 8.174 -23.326 1.00 69.88 97 ILE A C 1
ATOM 744 O O . ILE A 1 97 ? -10.797 8.336 -22.519 1.00 69.88 97 ILE A O 1
ATOM 748 N N . PRO A 1 98 ? -11.522 8.346 -24.646 1.00 67.75 98 PRO A N 1
ATOM 749 C CA . PRO A 1 98 ? -10.281 8.912 -25.148 1.00 67.75 98 PRO A CA 1
ATOM 750 C C . PRO A 1 98 ? -10.099 10.353 -24.629 1.00 67.75 98 PRO A C 1
ATOM 752 O O . PRO A 1 98 ? -11.067 11.060 -24.366 1.00 67.75 98 PRO A O 1
ATOM 755 N N . ASN A 1 99 ? -8.857 10.824 -24.504 1.00 60.09 99 ASN A N 1
ATOM 756 C CA . ASN A 1 99 ? -8.553 12.212 -24.119 1.00 60.09 99 ASN A CA 1
ATOM 757 C C . ASN A 1 99 ? -7.936 12.942 -25.322 1.00 60.09 99 ASN A C 1
ATOM 759 O O . ASN A 1 99 ? -6.776 13.341 -25.307 1.00 60.09 99 ASN A O 1
ATOM 763 N N . GLY A 1 100 ? -8.699 13.051 -26.409 1.00 68.00 100 GLY A N 1
ATOM 764 C CA . GLY A 1 100 ? -8.310 13.785 -27.615 1.00 68.00 100 GLY A CA 1
ATOM 765 C C . GLY A 1 100 ? -9.373 14.816 -28.001 1.00 68.00 100 GLY A C 1
ATOM 766 O O . GLY A 1 100 ? -10.539 14.647 -27.628 1.00 68.00 100 GLY A O 1
ATOM 767 N N . PRO A 1 101 ? -9.022 15.886 -28.737 1.00 53.03 101 PRO A N 1
ATOM 768 C CA . PRO A 1 101 ? -10.006 16.819 -29.280 1.00 53.03 101 PRO A CA 1
ATOM 769 C C . PRO A 1 101 ? -10.950 16.065 -30.235 1.00 53.03 101 PRO A C 1
ATOM 771 O O . PRO A 1 101 ? -10.577 15.732 -31.353 1.00 53.03 101 PRO A O 1
ATOM 774 N N . GLY A 1 102 ? -12.151 15.733 -29.752 1.00 64.25 102 GLY A N 1
ATOM 775 C CA . GLY A 1 102 ? -13.144 14.891 -30.442 1.00 64.25 102 GLY A CA 1
ATOM 776 C C . GLY A 1 102 ? -13.738 13.783 -29.565 1.00 64.25 102 GLY A C 1
ATOM 777 O O . GLY A 1 102 ? -14.875 13.365 -29.771 1.00 64.25 102 GLY A O 1
ATOM 778 N N . ALA A 1 103 ? -13.035 13.385 -28.505 1.00 64.50 103 ALA A N 1
ATOM 779 C CA . ALA A 1 103 ? -13.402 12.218 -27.713 1.00 64.50 103 ALA A CA 1
ATOM 780 C C . ALA A 1 103 ? -14.728 12.343 -26.948 1.00 64.50 103 ALA A C 1
ATOM 782 O O . ALA A 1 103 ? -15.406 11.349 -26.715 1.00 64.50 103 ALA A O 1
ATOM 783 N N . VAL A 1 104 ? -15.153 13.562 -26.605 1.00 62.44 104 VAL A N 1
ATOM 784 C CA . VAL A 1 104 ? -16.464 13.794 -25.974 1.00 62.44 104 VAL A CA 1
ATOM 785 C C . VAL A 1 104 ? -17.615 13.440 -26.930 1.00 62.44 104 VAL A C 1
ATOM 787 O O . VAL A 1 104 ? -18.636 12.910 -26.492 1.00 62.44 104 VAL A O 1
ATOM 790 N N . GLY A 1 105 ? -17.447 13.677 -28.238 1.00 66.31 105 GLY A N 1
ATOM 791 C CA . GLY A 1 105 ? -18.432 13.308 -29.262 1.00 66.31 105 GLY A CA 1
ATOM 792 C C . GLY A 1 105 ? -18.530 11.794 -29.459 1.00 66.31 105 GLY A C 1
ATOM 793 O O . GLY A 1 105 ? -19.632 11.247 -29.550 1.00 66.31 105 GLY A O 1
ATOM 794 N N . ASP A 1 106 ? -17.388 11.110 -29.430 1.00 69.56 106 ASP A N 1
ATOM 795 C CA . ASP A 1 106 ? -17.319 9.652 -29.552 1.00 69.56 106 ASP A CA 1
ATOM 796 C C . ASP A 1 106 ? -17.890 8.943 -28.319 1.00 69.56 106 ASP A C 1
ATOM 798 O O . ASP A 1 106 ? -18.618 7.963 -28.446 1.00 69.56 106 ASP A O 1
ATOM 802 N N . VAL A 1 107 ? -17.662 9.478 -27.118 1.00 67.06 107 VAL A N 1
ATOM 803 C CA . VAL A 1 107 ? -18.261 8.942 -25.886 1.00 67.06 107 VAL A CA 1
ATOM 804 C C . VAL A 1 107 ? -19.775 9.121 -25.882 1.00 67.06 107 VAL A C 1
ATOM 806 O O . VAL A 1 107 ? -20.506 8.186 -25.558 1.00 67.06 107 VAL A O 1
ATOM 809 N N . ALA A 1 108 ? -20.271 10.293 -26.287 1.00 68.44 108 ALA A N 1
ATOM 810 C CA . ALA A 1 108 ? -21.707 10.535 -26.380 1.00 68.44 108 ALA A CA 1
ATOM 811 C C . ALA A 1 108 ? -22.388 9.598 -27.397 1.00 68.44 108 ALA A C 1
ATOM 813 O O . ALA A 1 108 ? -23.505 9.134 -27.148 1.00 68.44 108 ALA A O 1
ATOM 814 N N . SER A 1 109 ? -21.725 9.286 -28.518 1.00 73.25 109 SER A N 1
ATOM 815 C CA . SER A 1 109 ? -22.247 8.343 -29.514 1.00 73.25 109 SER A CA 1
ATOM 816 C C . SER A 1 109 ? -22.211 6.892 -29.018 1.00 73.25 109 SER A C 1
ATOM 818 O O . SER A 1 109 ? -23.206 6.181 -29.163 1.00 73.25 109 SER A O 1
ATOM 820 N N . GLN A 1 110 ? -21.137 6.468 -28.345 1.00 69.06 110 GLN A N 1
ATOM 821 C CA . GLN A 1 110 ? -21.025 5.129 -27.757 1.00 69.06 110 GLN A CA 1
ATOM 822 C C . GLN A 1 110 ? -22.044 4.892 -26.636 1.00 69.06 110 GLN A C 1
ATOM 824 O O . GLN A 1 110 ? -22.694 3.848 -26.623 1.00 69.06 110 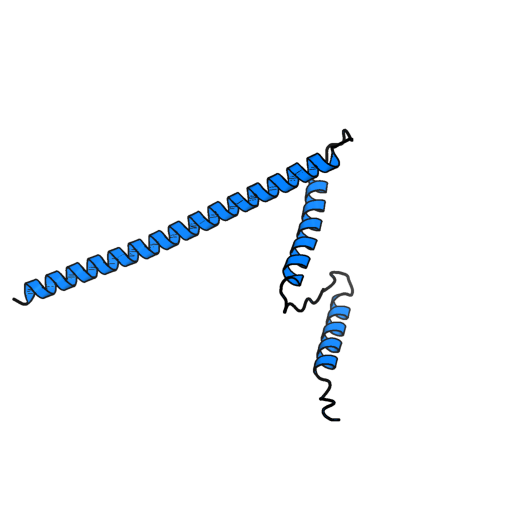GLN A O 1
ATOM 829 N N . ILE A 1 111 ? -22.255 5.868 -25.744 1.00 73.00 111 ILE A N 1
ATOM 830 C CA . ILE A 1 111 ? -23.287 5.789 -24.697 1.00 73.00 111 ILE A CA 1
ATOM 831 C C . ILE A 1 111 ? -24.680 5.698 -25.329 1.00 73.00 111 ILE A C 1
ATOM 833 O O . ILE A 1 111 ? -25.479 4.847 -24.939 1.00 73.00 111 ILE A O 1
ATOM 837 N N . ARG A 1 112 ? -24.972 6.530 -26.339 1.00 71.12 112 ARG A N 1
ATOM 838 C CA . ARG A 1 112 ? -26.260 6.493 -27.046 1.00 71.12 112 ARG A CA 1
ATOM 839 C C . ARG A 1 112 ? -26.494 5.132 -27.707 1.00 71.12 112 ARG A C 1
ATOM 841 O O . ARG A 1 112 ? -27.574 4.572 -27.553 1.00 71.12 112 ARG A O 1
ATOM 848 N N . ASN A 1 113 ? -25.491 4.582 -28.387 1.00 70.75 113 ASN A N 1
ATOM 849 C CA . ASN A 1 113 ? -25.590 3.280 -29.050 1.00 70.75 113 ASN A CA 1
ATOM 850 C C . ASN A 1 113 ? -25.722 2.125 -28.044 1.00 70.75 113 ASN A C 1
ATOM 852 O O . ASN A 1 113 ? -26.535 1.230 -28.256 1.00 70.75 113 ASN A O 1
ATOM 856 N N . GLY A 1 114 ? -24.990 2.169 -26.926 1.00 69.00 114 GLY A N 1
ATOM 857 C CA . GLY A 1 114 ? -25.090 1.174 -25.856 1.00 69.00 114 GLY A CA 1
ATOM 858 C C . GLY A 1 114 ? -26.457 1.175 -25.163 1.00 69.00 114 GLY A C 1
ATOM 859 O O . GLY A 1 114 ? -27.028 0.112 -24.933 1.00 69.00 114 GLY A O 1
ATOM 860 N N . ILE A 1 115 ? -27.028 2.358 -24.903 1.00 69.12 115 ILE A N 1
ATOM 861 C CA . ILE A 1 115 ? -28.387 2.493 -24.353 1.00 69.12 115 ILE A CA 1
ATOM 862 C C . ILE A 1 115 ? -29.433 2.018 -25.371 1.00 69.12 115 ILE A C 1
ATOM 864 O O . ILE A 1 115 ? -30.361 1.313 -24.990 1.00 69.12 115 ILE A O 1
ATOM 868 N N . LEU A 1 116 ? -29.285 2.344 -26.660 1.00 60.50 116 LEU A N 1
ATOM 869 C CA . LEU A 1 116 ? -30.211 1.900 -27.712 1.00 60.50 116 LEU A CA 1
ATOM 870 C C . LEU A 1 116 ? -30.171 0.379 -27.941 1.00 60.50 116 LEU A C 1
ATOM 872 O O . LEU A 1 116 ? -31.223 -0.218 -28.151 1.00 60.50 116 LEU A O 1
ATOM 876 N N . MET A 1 117 ? -29.000 -0.260 -27.847 1.00 58.75 117 MET A N 1
ATOM 877 C CA . MET A 1 117 ? -28.888 -1.727 -27.867 1.00 58.75 117 MET A CA 1
ATOM 878 C C . MET A 1 117 ? -29.477 -2.374 -26.606 1.00 58.75 117 MET A C 1
ATOM 880 O O . MET A 1 117 ? -30.070 -3.445 -26.700 1.00 58.75 117 MET A O 1
ATOM 884 N N . GLY A 1 118 ? -29.364 -1.725 -25.442 1.00 57.03 118 GLY A N 1
ATOM 885 C CA . GLY A 1 118 ? -29.975 -2.187 -24.189 1.00 57.03 118 GLY A CA 1
ATOM 886 C C . GLY A 1 118 ? -31.497 -1.997 -24.114 1.00 57.03 118 GLY A C 1
ATOM 887 O O . GLY A 1 118 ? -32.162 -2.737 -23.396 1.00 57.03 118 GLY A O 1
ATOM 888 N N . ASN A 1 119 ? -32.051 -1.042 -24.872 1.00 50.56 119 ASN A N 1
ATOM 889 C CA . ASN A 1 119 ? -33.486 -0.736 -24.934 1.00 50.56 119 ASN A CA 1
ATOM 890 C C . ASN A 1 119 ? -34.211 -1.352 -26.143 1.00 50.56 119 ASN A C 1
ATOM 892 O O . ASN A 1 119 ? -35.377 -1.019 -26.363 1.00 50.56 119 ASN A O 1
ATOM 896 N N . ALA A 1 120 ? -33.572 -2.229 -26.929 1.00 45.19 120 ALA A N 1
ATOM 897 C CA . ALA A 1 120 ? -34.276 -2.990 -27.958 1.00 45.19 120 ALA A CA 1
ATOM 898 C C . ALA A 1 120 ? -35.376 -3.840 -27.279 1.00 45.19 120 ALA A C 1
ATOM 900 O O . ALA A 1 120 ? -35.051 -4.746 -26.505 1.00 45.19 120 ALA A O 1
ATOM 901 N N . PRO A 1 121 ? -36.674 -3.544 -27.498 1.00 44.50 121 PRO A N 1
ATOM 902 C CA . PRO A 1 121 ? -37.747 -4.269 -26.842 1.00 44.50 121 PRO A CA 1
ATOM 903 C C . PRO A 1 121 ? -37.731 -5.721 -27.313 1.00 44.50 121 PRO A C 1
ATOM 905 O O . PRO A 1 121 ? -37.548 -6.003 -28.497 1.00 44.50 121 PRO A O 1
ATOM 908 N N . GLY A 1 122 ? -37.885 -6.625 -26.346 1.00 50.88 122 GLY A N 1
ATOM 909 C CA . GLY A 1 122 ? -37.638 -8.050 -26.482 1.00 50.88 122 GLY A CA 1
ATOM 910 C C . GLY A 1 122 ? -38.178 -8.677 -27.762 1.00 50.88 122 GLY A C 1
ATOM 911 O O . GLY A 1 122 ? -39.376 -8.655 -28.035 1.00 50.88 122 GLY A O 1
ATOM 912 N N . GLN A 1 123 ? -37.295 -9.377 -28.467 1.00 48.28 123 GLN A N 1
ATOM 913 C CA . GLN A 1 123 ? -37.702 -10.502 -29.293 1.00 48.28 123 GLN A CA 1
ATOM 914 C C . GLN A 1 123 ? -37.857 -11.712 -28.369 1.00 48.28 123 GLN A C 1
ATOM 916 O O . GLN A 1 123 ? -36.990 -12.570 -28.230 1.00 48.28 123 GLN A O 1
ATOM 921 N N . GLN A 1 124 ? -38.971 -11.704 -27.640 1.00 45.94 124 GLN A N 1
ATOM 922 C CA . GLN A 1 124 ? -39.483 -12.870 -26.949 1.00 45.94 124 GLN A CA 1
ATOM 923 C C . GLN A 1 124 ? -40.258 -13.713 -27.971 1.00 45.94 124 GLN A C 1
ATOM 925 O O . GLN A 1 124 ? -41.106 -13.185 -28.688 1.00 45.94 124 GLN A O 1
ATOM 930 N N . ARG A 1 125 ? -40.039 -15.034 -27.904 1.00 41.03 125 ARG A N 1
ATOM 931 C CA . ARG A 1 125 ? -40.839 -16.134 -28.484 1.00 41.03 125 ARG A CA 1
ATOM 932 C C . ARG A 1 125 ? -40.592 -16.442 -29.969 1.00 41.03 125 ARG A C 1
ATOM 934 O O . ARG A 1 125 ? -41.186 -15.823 -30.844 1.00 41.03 125 ARG A O 1
ATOM 941 N N . MET A 1 126 ? -39.824 -17.496 -30.236 1.00 38.06 126 MET A N 1
ATOM 942 C CA . MET A 1 126 ? -40.281 -18.865 -30.561 1.00 38.06 126 MET A CA 1
ATOM 943 C C . MET A 1 126 ? -39.057 -19.728 -30.861 1.00 38.06 126 MET A C 1
ATOM 945 O O . MET A 1 126 ? -38.143 -19.215 -31.541 1.00 38.06 126 MET A O 1
#

Foldseek 3Di:
DVVVVVVVVVVVVVVVVVVVVVVVVVVVVVVVVVVVVVVVVVVVVLVVVLVVVQCVVCVPPVDGDDPVVSVVVVVVVVVVVVVVVQVVPPPRDDDDQDPDPCSVVVSVVVVVVVVVVVPPPDPDDD

Sequence (126 aa):
NEINKQKRLRDAAIMAAEAEKVKVVKAAEAAADAAQLQGEGIARQRRAIIDGLRQSITHGSNEELSTEKISELLLVTQYFETMRDIAAQSKAQVVFIPNGPGAVGDVASQIRNGILMGNAPGQQRM

Secondary structure (DSSP, 8-state):
-HHHHHHHHHHHHHHHHHHHHHHHHHHHHHHHHHHHHHHHHHHHHHHHHHHHHHHHHHTT--PPPPHHHHHHHHHHHHHHHHHHHHHHSTT--------STTHHHHHHHHHHHHHHHHT-------

Radius of gyration: 29.31 Å; chains: 1; bounding box: 68×36×82 Å